Protein AF-A0A7Z9Z837-F1 (afdb_monomer_lite)

Secondary structure (DSSP, 8-state):
--TTHHHHHHHHHHHHHHHHHHHHHHT--SS--HHHHHHHHHHHHHHHHHHHHHHHHHHHS---HHHHHHHHHHHHHHHHHHHHHHHHHHHH-HHHHHHHHHHHHHHHHHHHHHHHHHHHHHHSTT----HHHHHHHHHHHHHHHHHHHHHHHHHHHHH-

Sequence (160 aa):
MHPSLPIQLILAKFEEDLLSFRNVVFNLPPNLSGEILYNFLDRSVFLLHRCGELLRLVTTEDKPKELNGEIVSAVFEALFTVKTFYDKVEKQTPLFLDQITLFFEPLKDKLDQLVGTFHSALYLEENKIDFEEMAYIIEGLSQTVEILIEGIKKIEDKIL

Radius of gyration: 16.67 Å; chains: 1; bounding box: 46×26×53 Å

pLDDT: mean 83.01, std 10.37, range [44.09, 95.06]

Foldseek 3Di:
DPQCPVVVVLLVVLVVLLVVLLVCLVVPDLADDPVNVLVNLLSLLVNLLSLLVLLVCLVPPDDDPVSVLSSLVSSLSSLVSSLSSLVSCCVRPVVVCVVVVVLSVVLNVLSVVLNVLSVCVNPPVDDPDPSNVSSVSSNVSSVSSVVSSVVVVVVVVVVD

Structure (mmCIF, N/CA/C/O backbone):
data_AF-A0A7Z9Z837-F1
#
_entry.id   AF-A0A7Z9Z837-F1
#
loop_
_atom_site.group_PDB
_atom_site.id
_atom_site.type_symbol
_atom_site.label_atom_id
_atom_site.label_alt_id
_atom_site.label_comp_id
_atom_site.label_asym_id
_atom_site.label_entity_id
_atom_site.label_seq_id
_atom_site.pdbx_PDB_ins_code
_atom_site.Cartn_x
_atom_site.Cartn_y
_atom_site.Cartn_z
_atom_site.occupancy
_atom_site.B_iso_or_equiv
_atom_site.auth_seq_id
_atom_site.auth_comp_id
_atom_site.auth_asym_id
_atom_site.auth_atom_id
_atom_site.pdbx_PDB_model_num
ATOM 1 N N . MET A 1 1 ? -0.115 -0.790 -32.871 1.00 52.56 1 MET A N 1
ATOM 2 C CA . MET A 1 1 ? -0.308 -0.254 -31.505 1.00 52.56 1 MET A CA 1
ATOM 3 C C . MET A 1 1 ? 1.057 -0.165 -30.851 1.00 52.56 1 MET A C 1
ATOM 5 O O . MET A 1 1 ? 1.852 -1.067 -31.077 1.00 52.56 1 MET A O 1
ATOM 9 N N . HIS A 1 2 ? 1.360 0.921 -30.134 1.00 57.09 2 HIS A N 1
ATOM 10 C CA . HIS A 1 2 ? 2.625 1.036 -29.403 1.00 57.09 2 HIS A CA 1
ATOM 11 C C . HIS A 1 2 ? 2.618 -0.001 -28.263 1.00 57.09 2 HIS A C 1
ATOM 13 O O . HIS A 1 2 ? 1.637 -0.021 -27.517 1.00 57.09 2 HIS A O 1
ATOM 19 N N . PRO A 1 3 ? 3.635 -0.872 -28.132 1.00 62.16 3 PRO A N 1
ATOM 20 C CA . PRO A 1 3 ? 3.611 -1.985 -27.176 1.00 62.16 3 PRO A CA 1
ATOM 21 C C . PRO A 1 3 ? 3.464 -1.534 -25.712 1.00 62.16 3 PRO A C 1
ATOM 23 O O . PRO A 1 3 ? 2.907 -2.267 -24.908 1.00 62.16 3 PRO A O 1
ATOM 26 N N . SER A 1 4 ? 3.848 -0.296 -25.380 1.00 78.69 4 SER A N 1
ATOM 27 C CA . SER A 1 4 ? 3.706 0.268 -24.027 1.00 78.69 4 SER A CA 1
ATOM 28 C C . SER A 1 4 ? 2.344 0.902 -23.707 1.00 78.69 4 SER A C 1
ATOM 30 O O . SER A 1 4 ? 2.110 1.255 -22.552 1.00 78.69 4 SER A O 1
ATOM 32 N N . LEU A 1 5 ? 1.444 1.073 -24.686 1.00 81.94 5 LEU A N 1
ATOM 33 C CA . LEU A 1 5 ? 0.156 1.754 -24.474 1.00 81.94 5 LEU A CA 1
ATOM 34 C C . LEU A 1 5 ? -0.709 1.094 -23.376 1.00 81.94 5 LEU A C 1
ATOM 36 O O . LEU A 1 5 ? -1.275 1.827 -22.567 1.00 81.94 5 LEU A O 1
ATOM 40 N N . PRO A 1 6 ? -0.806 -0.248 -23.278 1.00 87.38 6 PRO A N 1
ATOM 41 C CA . PRO A 1 6 ? -1.551 -0.886 -22.192 1.00 87.38 6 PRO A CA 1
ATOM 42 C C . PRO A 1 6 ? -0.985 -0.556 -20.804 1.00 87.38 6 PRO A C 1
ATOM 44 O O . PRO A 1 6 ? -1.747 -0.254 -19.892 1.00 87.38 6 PRO A O 1
ATOM 47 N N . ILE A 1 7 ? 0.344 -0.545 -20.659 1.00 87.00 7 ILE A N 1
ATOM 48 C CA . ILE A 1 7 ? 1.024 -0.259 -19.387 1.00 87.00 7 ILE A CA 1
ATOM 49 C C . ILE A 1 7 ? 0.793 1.198 -18.974 1.00 87.00 7 ILE A C 1
ATOM 51 O O . ILE A 1 7 ? 0.495 1.468 -17.816 1.00 87.00 7 ILE A O 1
ATOM 55 N N . GLN A 1 8 ? 0.845 2.129 -19.929 1.00 88.19 8 GLN A N 1
ATOM 56 C CA . GLN A 1 8 ? 0.553 3.544 -19.679 1.00 88.19 8 GLN A CA 1
ATOM 57 C C . GLN A 1 8 ? -0.890 3.774 -19.218 1.00 88.19 8 GLN A C 1
ATOM 59 O O . GLN A 1 8 ? -1.126 4.597 -18.341 1.00 88.19 8 GLN A O 1
ATOM 64 N N . LEU A 1 9 ? -1.861 3.040 -19.772 1.00 90.25 9 LEU A N 1
ATOM 65 C CA . LEU A 1 9 ? -3.258 3.133 -19.335 1.00 90.25 9 LEU A CA 1
ATOM 66 C C . LEU A 1 9 ? -3.458 2.578 -17.919 1.00 90.25 9 LEU A C 1
ATOM 68 O O . LEU A 1 9 ? -4.203 3.168 -17.138 1.00 90.25 9 LEU A O 1
ATOM 72 N N . ILE A 1 10 ? -2.785 1.472 -17.582 1.00 90.81 10 ILE A N 1
ATOM 73 C CA . ILE A 1 10 ? -2.798 0.908 -16.224 1.00 90.81 10 ILE A CA 1
ATOM 74 C C . ILE A 1 10 ? -2.194 1.910 -15.236 1.00 90.81 10 ILE A C 1
ATOM 76 O O . ILE A 1 10 ? -2.808 2.195 -14.209 1.00 90.81 10 ILE A O 1
ATOM 80 N N . LEU A 1 11 ? -1.034 2.483 -15.569 1.00 92.56 11 LEU A N 1
ATOM 81 C CA . LEU A 1 11 ? -0.362 3.476 -14.737 1.00 92.56 11 LEU A CA 1
ATOM 82 C C . LEU A 1 11 ? -1.229 4.725 -14.534 1.00 92.56 11 LEU A C 1
ATOM 84 O O . LEU A 1 11 ? -1.461 5.117 -13.396 1.00 92.56 11 LEU A O 1
ATOM 88 N N . ALA A 1 12 ? -1.792 5.292 -15.603 1.00 92.88 12 ALA A N 1
ATOM 89 C CA . ALA A 1 12 ? -2.659 6.466 -15.507 1.00 92.88 12 ALA A CA 1
ATOM 90 C C . ALA A 1 12 ? -3.892 6.207 -14.625 1.00 92.88 12 ALA A C 1
ATOM 92 O O . ALA A 1 12 ? -4.300 7.070 -13.845 1.00 92.88 12 ALA A O 1
ATOM 93 N N . LYS A 1 13 ? -4.482 5.005 -14.715 1.00 93.88 13 LYS A N 1
ATOM 94 C CA . LYS A 1 13 ? -5.615 4.638 -13.861 1.00 93.88 13 LYS A CA 1
ATOM 95 C C . LYS A 1 13 ? -5.205 4.520 -12.393 1.00 93.88 13 LYS A C 1
ATOM 97 O O . LYS A 1 13 ? -5.922 4.991 -11.513 1.00 93.88 13 LYS A O 1
ATOM 102 N N . PHE A 1 14 ? -4.045 3.926 -12.137 1.00 95.06 14 PHE A N 1
ATOM 103 C CA . PHE A 1 14 ? -3.483 3.832 -10.797 1.00 95.06 14 PHE A CA 1
ATOM 104 C C . PHE A 1 14 ? -3.185 5.212 -10.194 1.00 95.06 14 PHE A C 1
ATOM 106 O O . PHE A 1 14 ? -3.531 5.458 -9.041 1.00 95.06 14 PHE A O 1
ATOM 113 N N . GLU A 1 15 ? -2.606 6.131 -10.965 1.00 94.00 15 GLU A N 1
ATOM 114 C CA . GLU A 1 15 ? -2.320 7.500 -10.519 1.00 94.00 15 GLU A CA 1
ATOM 115 C C . GLU A 1 15 ? -3.597 8.279 -10.169 1.00 94.00 15 GLU A C 1
ATOM 117 O O . GLU A 1 15 ? -3.616 9.030 -9.191 1.00 94.00 15 GLU A O 1
ATOM 122 N N . GLU A 1 16 ? -4.688 8.075 -10.914 1.00 94.38 16 GLU A N 1
ATOM 123 C CA . GLU A 1 16 ? -6.004 8.639 -10.589 1.00 94.38 16 GLU A CA 1
ATOM 124 C C . GLU A 1 16 ? -6.516 8.127 -9.230 1.00 94.38 16 GLU A C 1
ATOM 126 O O . GLU A 1 16 ? -6.941 8.913 -8.371 1.00 94.38 16 GLU A O 1
ATOM 131 N N . ASP A 1 17 ? -6.444 6.813 -9.013 1.00 92.25 17 ASP A N 1
ATOM 132 C CA . ASP A 1 17 ? -6.894 6.173 -7.776 1.00 92.25 17 ASP A CA 1
ATOM 133 C C . ASP A 1 17 ? -6.021 6.603 -6.579 1.00 92.25 17 ASP A C 1
ATOM 135 O O . ASP A 1 17 ? -6.545 6.908 -5.496 1.00 92.25 17 ASP A O 1
ATOM 139 N N . LEU A 1 18 ? -4.705 6.716 -6.790 1.00 93.69 18 LEU A N 1
ATOM 140 C CA . LEU A 1 18 ? -3.739 7.248 -5.830 1.00 93.69 18 LEU A CA 1
ATOM 141 C C . LEU A 1 18 ? -4.053 8.701 -5.474 1.00 93.69 18 LEU A C 1
ATOM 143 O O . LEU A 1 18 ? -4.139 9.035 -4.291 1.00 93.69 18 LEU A O 1
ATOM 147 N N . LEU A 1 19 ? -4.267 9.569 -6.464 1.00 93.19 19 LEU A N 1
ATOM 148 C CA . LEU A 1 19 ? -4.599 10.975 -6.239 1.00 93.19 19 LEU A CA 1
ATOM 149 C C . LEU A 1 19 ? -5.885 11.110 -5.417 1.00 93.19 19 LEU A C 1
ATOM 151 O O . LEU A 1 19 ? -5.937 11.890 -4.459 1.00 93.19 19 LEU A O 1
ATOM 155 N N . SER A 1 20 ? -6.904 10.319 -5.755 1.00 92.06 20 SER A N 1
ATOM 156 C CA . SER A 1 20 ? -8.160 10.249 -5.010 1.00 92.06 20 SER A CA 1
ATOM 157 C C . SER A 1 20 ? -7.937 9.831 -3.556 1.00 92.06 20 SER A C 1
ATOM 159 O O . SER A 1 20 ? -8.490 10.449 -2.645 1.00 92.06 20 SER A O 1
ATOM 161 N N . PHE A 1 21 ? -7.121 8.806 -3.301 1.00 92.12 21 PHE A N 1
ATOM 162 C CA . PHE A 1 21 ? -6.839 8.352 -1.937 1.00 92.12 21 PHE A CA 1
ATOM 163 C C . PHE A 1 21 ? -6.036 9.386 -1.154 1.00 92.12 21 PHE A C 1
ATOM 165 O O . PHE A 1 21 ? -6.425 9.766 -0.050 1.00 92.12 21 PHE A O 1
ATOM 172 N N . ARG A 1 22 ? -4.976 9.918 -1.763 1.00 91.69 22 ARG A N 1
ATOM 173 C CA . ARG A 1 22 ? -4.097 10.937 -1.192 1.00 91.69 22 ARG A CA 1
ATOM 174 C C . ARG A 1 22 ? -4.873 12.169 -0.736 1.00 91.69 22 ARG A C 1
ATOM 176 O O . ARG A 1 22 ? -4.687 12.622 0.392 1.00 91.69 22 ARG A O 1
ATOM 183 N N . ASN A 1 23 ? -5.786 12.673 -1.565 1.00 89.12 23 ASN A N 1
ATOM 184 C CA . ASN A 1 23 ? -6.638 13.811 -1.214 1.00 89.12 23 ASN A CA 1
ATOM 185 C C . ASN A 1 23 ? -7.462 13.554 0.050 1.00 89.12 23 ASN A C 1
ATOM 187 O O . ASN A 1 23 ? -7.628 14.456 0.872 1.00 89.12 23 ASN A O 1
ATOM 191 N N . VAL A 1 24 ? -7.956 12.331 0.229 1.00 85.75 24 VAL A N 1
ATOM 192 C CA . VAL A 1 24 ? -8.720 11.988 1.426 1.00 85.75 24 VAL A CA 1
ATOM 193 C C . VAL A 1 24 ? -7.804 11.793 2.629 1.00 85.75 24 VAL A C 1
ATOM 195 O O . VAL A 1 24 ? -8.090 12.346 3.685 1.00 85.75 24 VAL A O 1
ATOM 198 N N . VAL A 1 25 ? -6.663 11.117 2.465 1.00 87.19 25 VAL A N 1
ATOM 199 C CA . VAL A 1 25 ? -5.667 10.941 3.533 1.00 87.19 25 VAL A CA 1
ATOM 200 C C . VAL A 1 25 ? -5.192 12.289 4.074 1.00 87.19 25 VAL A C 1
ATOM 202 O O . VAL A 1 25 ? -5.077 12.471 5.287 1.00 87.19 25 VAL A O 1
ATOM 205 N N . PHE A 1 26 ? -4.951 13.281 3.216 1.00 83.19 26 PHE A N 1
ATOM 206 C CA . PHE A 1 26 ? -4.562 14.618 3.671 1.00 83.19 26 PHE A CA 1
ATOM 207 C C . PHE A 1 26 ? -5.654 15.318 4.483 1.00 83.19 26 PHE A C 1
ATOM 209 O O . PHE A 1 26 ? -5.319 15.977 5.467 1.00 83.19 26 PHE A O 1
ATOM 216 N N . ASN A 1 27 ? -6.922 15.086 4.148 1.00 83.19 27 ASN A N 1
ATOM 217 C CA . ASN A 1 27 ? -8.089 15.710 4.772 1.00 83.19 27 ASN A CA 1
ATOM 218 C C . ASN A 1 27 ? -8.832 14.786 5.758 1.00 83.19 27 ASN A C 1
ATOM 220 O O . ASN A 1 27 ? -10.017 14.999 6.017 1.00 83.19 27 ASN A O 1
ATOM 224 N N . LEU A 1 28 ? -8.162 13.758 6.296 1.00 81.94 28 LEU A N 1
ATOM 225 C CA . LEU A 1 28 ? -8.763 12.835 7.262 1.00 81.94 28 LEU A CA 1
ATOM 226 C C . LEU A 1 28 ? -9.336 13.601 8.468 1.00 81.94 28 LEU A C 1
ATOM 228 O O . LEU A 1 28 ? -8.623 14.428 9.052 1.00 81.94 28 LEU A O 1
ATOM 232 N N . PRO A 1 29 ? -10.596 13.332 8.858 1.00 77.94 29 PRO A N 1
ATOM 233 C CA . PRO A 1 29 ? -11.188 13.943 10.038 1.00 77.94 29 PRO A CA 1
ATOM 234 C C . PRO A 1 29 ? -10.406 13.547 11.301 1.00 77.94 29 PRO A C 1
ATOM 236 O O . PRO A 1 29 ? -9.827 12.465 11.349 1.00 77.94 29 PRO A O 1
ATOM 239 N N . PRO A 1 30 ? -10.399 14.394 12.347 1.00 73.50 30 PRO A N 1
ATOM 240 C CA . PRO A 1 30 ? -9.621 14.150 13.563 1.00 73.50 30 PRO A CA 1
ATOM 241 C C . PRO A 1 30 ? -10.094 12.928 14.361 1.00 73.50 30 PRO A C 1
ATOM 243 O O . PRO A 1 30 ? -9.301 12.365 15.105 1.00 73.50 30 PRO A O 1
ATOM 246 N N . ASN A 1 31 ? -11.355 12.519 14.184 1.00 72.00 31 ASN A N 1
ATOM 247 C CA . ASN A 1 31 ? -11.916 11.294 14.741 1.00 72.00 31 ASN A CA 1
ATOM 248 C C . ASN A 1 31 ? -12.405 10.417 13.588 1.00 72.00 31 ASN A C 1
ATOM 250 O O . ASN A 1 31 ? -13.263 10.842 12.809 1.00 72.00 31 ASN A O 1
ATOM 254 N N . LEU A 1 32 ? -11.888 9.195 13.505 1.00 71.44 32 LEU A N 1
ATOM 255 C CA . LEU A 1 32 ? -12.342 8.189 12.551 1.00 71.44 32 LEU A CA 1
ATOM 256 C C . LEU A 1 32 ? -13.298 7.234 13.264 1.00 71.44 32 LEU A C 1
ATOM 258 O O . LEU A 1 32 ? -12.947 6.641 14.281 1.00 71.44 32 LEU A O 1
ATOM 262 N N . SER A 1 33 ? -14.522 7.113 12.750 1.00 71.94 33 SER A N 1
ATOM 263 C CA . SER A 1 33 ? -15.431 6.036 13.143 1.00 71.94 33 SER A CA 1
ATOM 264 C C . SER A 1 33 ? -15.016 4.722 12.472 1.00 71.94 33 SER A C 1
ATOM 266 O O . SER A 1 33 ? -14.320 4.746 11.454 1.00 71.94 33 SER A O 1
ATOM 268 N N . GLY A 1 34 ? -15.473 3.584 13.011 1.00 72.31 34 GLY A N 1
ATOM 269 C CA . GLY A 1 34 ? -15.129 2.247 12.504 1.00 72.31 34 GLY A CA 1
ATOM 270 C C . GLY A 1 34 ? -15.370 2.090 10.999 1.00 72.31 34 GLY A C 1
ATOM 271 O O . GLY A 1 34 ? -14.434 1.827 10.257 1.00 72.31 34 GLY A O 1
ATOM 272 N N . GLU A 1 35 ? -16.584 2.365 10.511 1.00 75.31 35 GLU A N 1
ATOM 273 C CA . GLU A 1 35 ? -16.932 2.225 9.083 1.00 75.31 35 GLU A CA 1
ATOM 274 C C . GLU A 1 35 ? -16.030 3.052 8.150 1.00 75.31 35 GLU A C 1
ATOM 276 O O . GLU A 1 35 ? -15.569 2.570 7.113 1.00 75.31 35 GLU A O 1
ATOM 281 N N . ILE A 1 36 ? -15.731 4.293 8.537 1.00 77.94 36 ILE A N 1
ATOM 282 C CA . ILE A 1 36 ? -14.859 5.181 7.765 1.00 77.94 36 ILE A CA 1
ATOM 283 C C . ILE A 1 36 ? -13.428 4.629 7.751 1.00 77.94 36 ILE A C 1
ATOM 285 O O . ILE A 1 36 ? -12.783 4.614 6.702 1.00 77.94 36 ILE A O 1
ATOM 289 N N . LEU A 1 37 ? -12.943 4.139 8.893 1.00 80.25 37 LEU A N 1
ATOM 290 C CA . LEU A 1 37 ? -11.625 3.529 9.011 1.00 80.25 37 LEU A CA 1
ATOM 291 C C . LEU A 1 37 ? -11.507 2.253 8.163 1.00 80.25 37 LEU A C 1
ATOM 293 O O . LEU A 1 37 ? -10.527 2.119 7.430 1.00 80.25 37 LEU A O 1
ATOM 297 N N . TYR A 1 38 ? -12.509 1.368 8.181 1.00 80.75 38 TYR A N 1
ATOM 298 C CA . TYR A 1 38 ? -12.519 0.158 7.349 1.00 80.75 38 TYR A CA 1
ATOM 299 C C . TYR A 1 38 ? -12.467 0.482 5.866 1.00 80.75 38 TYR A C 1
ATOM 301 O O . TYR A 1 38 ? -11.675 -0.118 5.148 1.00 80.75 38 TYR A O 1
ATOM 309 N N . ASN A 1 39 ? -13.250 1.463 5.416 1.00 83.69 39 ASN A N 1
ATOM 310 C CA . ASN A 1 39 ? -13.231 1.882 4.018 1.00 83.69 39 ASN A CA 1
ATOM 311 C C . ASN A 1 39 ? -11.844 2.390 3.594 1.00 83.69 39 ASN A C 1
ATOM 313 O O . ASN A 1 39 ? -11.423 2.167 2.461 1.00 83.69 39 ASN A O 1
ATOM 317 N N . PHE A 1 40 ? -11.100 3.056 4.481 1.00 85.88 40 PHE A N 1
ATOM 318 C CA . PHE A 1 40 ? -9.743 3.503 4.157 1.00 85.88 40 PHE A CA 1
ATOM 319 C C . PHE A 1 40 ? -8.693 2.400 4.246 1.00 85.88 40 PHE A C 1
ATOM 321 O O . PHE A 1 40 ? -7.773 2.388 3.427 1.00 85.88 40 PHE A O 1
ATOM 328 N N . LEU A 1 41 ? -8.840 1.460 5.179 1.00 87.31 41 LEU A N 1
ATOM 329 C CA . LEU A 1 41 ? -8.006 0.260 5.219 1.00 87.31 41 LEU A CA 1
ATOM 330 C C . LEU A 1 41 ? -8.200 -0.569 3.941 1.00 87.31 41 LEU A C 1
ATOM 332 O O . LEU A 1 41 ? -7.214 -0.930 3.306 1.00 87.31 41 LEU A O 1
ATOM 336 N N . ASP A 1 42 ? -9.438 -0.760 3.490 1.00 88.44 42 ASP A N 1
ATOM 337 C CA . ASP A 1 42 ? -9.768 -1.468 2.246 1.00 88.44 42 ASP A CA 1
ATOM 338 C C . ASP A 1 42 ? -9.175 -0.772 1.007 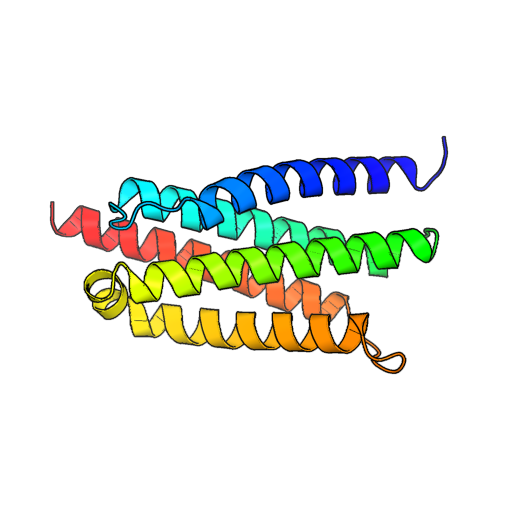1.00 88.44 42 ASP A C 1
ATOM 340 O O . ASP A 1 42 ? -8.535 -1.388 0.154 1.00 88.44 42 ASP A O 1
ATOM 344 N N . ARG A 1 43 ? -9.246 0.564 0.949 1.00 90.19 43 ARG A N 1
ATOM 345 C CA . ARG A 1 43 ? -8.560 1.331 -0.106 1.00 90.19 43 ARG A CA 1
ATOM 346 C C . ARG A 1 43 ? -7.038 1.189 -0.052 1.00 90.19 43 ARG A C 1
ATOM 348 O O . ARG A 1 43 ? -6.399 1.189 -1.104 1.00 90.19 43 ARG A O 1
ATOM 355 N N . SER A 1 44 ? -6.452 1.069 1.141 1.00 91.00 44 SER A N 1
ATOM 356 C CA . SER A 1 44 ? -5.014 0.825 1.283 1.00 91.00 44 SER A CA 1
ATOM 357 C C . SER A 1 44 ? -4.616 -0.566 0.782 1.00 91.00 44 SER A C 1
ATOM 359 O O . SER A 1 44 ? -3.621 -0.674 0.070 1.00 91.00 44 SER A O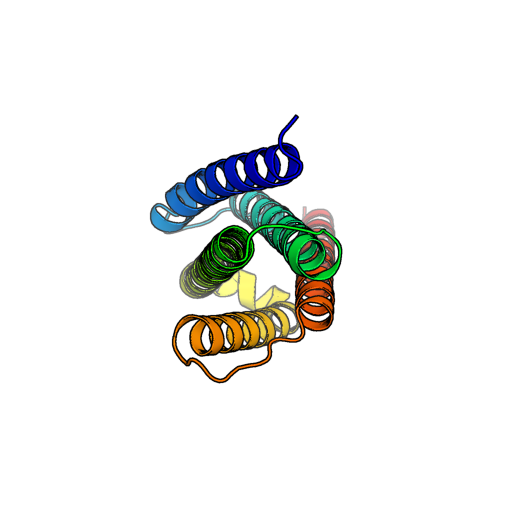 1
ATOM 361 N N . VAL A 1 45 ? -5.433 -1.595 1.043 1.00 91.38 45 VAL A N 1
ATOM 362 C CA . VAL A 1 45 ? -5.265 -2.951 0.487 1.00 91.38 45 VAL A CA 1
ATOM 363 C C . VAL A 1 45 ? -5.216 -2.895 -1.032 1.00 91.38 45 VAL A C 1
ATOM 365 O O . VAL A 1 45 ? -4.265 -3.405 -1.628 1.00 91.38 45 VAL A O 1
ATOM 368 N N . PHE A 1 46 ? -6.205 -2.239 -1.647 1.00 91.31 46 PHE A N 1
ATOM 369 C CA . PHE A 1 46 ? -6.292 -2.111 -3.100 1.00 91.31 46 PHE A CA 1
ATOM 370 C C . PHE A 1 46 ? -5.044 -1.443 -3.687 1.00 91.31 46 PHE A C 1
ATOM 372 O O . PHE A 1 46 ? -4.469 -1.947 -4.651 1.00 91.31 46 PHE A O 1
ATOM 379 N N . LEU A 1 47 ? -4.589 -0.333 -3.097 1.00 93.38 47 LEU A N 1
ATOM 380 C CA . LEU A 1 47 ? -3.391 0.367 -3.568 1.00 93.38 47 LEU A CA 1
ATOM 381 C C . LEU A 1 47 ? -2.126 -0.479 -3.426 1.00 93.38 47 LEU A C 1
ATOM 383 O O . LEU A 1 47 ? -1.322 -0.509 -4.356 1.00 93.38 47 LEU A O 1
ATOM 387 N N . LEU A 1 48 ? -1.958 -1.181 -2.302 1.00 94.06 48 LEU A N 1
ATOM 388 C CA . LEU A 1 48 ? -0.837 -2.100 -2.101 1.00 94.06 48 LEU A CA 1
ATOM 389 C C . LEU A 1 48 ? -0.867 -3.225 -3.140 1.00 94.06 48 LEU A C 1
ATOM 391 O O . LEU A 1 48 ? 0.144 -3.488 -3.784 1.00 94.06 48 LEU A O 1
ATOM 395 N N . HIS A 1 49 ? -2.030 -3.825 -3.387 1.00 93.25 49 HIS A N 1
ATOM 396 C CA . HIS A 1 49 ? -2.170 -4.865 -4.402 1.00 93.25 49 HIS A CA 1
ATOM 397 C C . HIS A 1 49 ? -1.750 -4.366 -5.794 1.00 93.25 49 HIS A C 1
ATOM 399 O O . HIS A 1 49 ? -0.917 -4.986 -6.457 1.00 93.25 49 HIS A O 1
ATOM 405 N N . ARG A 1 50 ? -2.234 -3.183 -6.202 1.00 93.19 50 ARG A N 1
ATOM 406 C CA . ARG A 1 50 ? -1.842 -2.556 -7.476 1.00 93.19 50 ARG A CA 1
ATOM 407 C C . ARG A 1 50 ? -0.354 -2.223 -7.550 1.00 93.19 50 ARG A C 1
ATOM 409 O O . ARG A 1 50 ? 0.231 -2.332 -8.623 1.00 93.19 50 ARG A O 1
ATOM 416 N N . CYS A 1 51 ? 0.277 -1.860 -6.434 1.00 94.56 51 CYS A N 1
ATOM 417 C CA . CYS A 1 51 ? 1.724 -1.658 -6.396 1.00 94.56 51 CYS A CA 1
ATOM 418 C C . CYS A 1 51 ? 2.482 -2.949 -6.736 1.00 94.56 51 CYS A C 1
ATOM 420 O O . CYS A 1 51 ? 3.415 -2.906 -7.535 1.00 94.56 51 CYS A O 1
ATOM 422 N N . GLY A 1 52 ? 2.065 -4.091 -6.181 1.00 92.38 52 GLY A N 1
ATOM 423 C CA . GLY A 1 52 ? 2.654 -5.395 -6.500 1.00 92.38 52 GLY A CA 1
ATOM 424 C C . GLY A 1 52 ? 2.547 -5.732 -7.989 1.00 92.38 52 GLY A C 1
ATOM 425 O O . GLY A 1 52 ? 3.551 -6.056 -8.627 1.00 92.38 52 GLY A O 1
ATOM 426 N N . GLU A 1 53 ? 1.358 -5.567 -8.574 1.00 92.19 53 GLU A N 1
ATOM 427 C CA . GLU A 1 53 ? 1.140 -5.779 -10.012 1.00 92.19 53 GLU A CA 1
ATOM 428 C C . GLU A 1 53 ? 2.027 -4.873 -10.877 1.00 92.19 53 GLU A C 1
ATOM 430 O O . GLU A 1 53 ? 2.676 -5.346 -11.811 1.00 92.19 53 GLU A O 1
ATOM 435 N N . LEU A 1 54 ? 2.092 -3.579 -10.554 1.00 92.50 54 LEU A N 1
ATOM 436 C CA . LEU A 1 54 ? 2.899 -2.608 -11.290 1.00 92.50 54 LEU A CA 1
ATOM 437 C C . LEU A 1 54 ? 4.394 -2.941 -11.237 1.00 92.50 54 LEU A C 1
ATOM 439 O O . LEU A 1 54 ? 5.072 -2.875 -12.263 1.00 92.50 54 LEU A O 1
ATOM 443 N N . LEU A 1 55 ? 4.914 -3.348 -10.078 1.00 91.50 55 LEU A N 1
ATOM 444 C CA . LEU A 1 55 ? 6.312 -3.766 -9.956 1.00 91.50 55 LEU A CA 1
ATOM 445 C C . LEU A 1 55 ? 6.622 -5.013 -10.784 1.00 91.50 55 LEU A C 1
ATOM 447 O O . LEU A 1 55 ? 7.678 -5.068 -11.413 1.00 91.50 55 LEU A O 1
ATOM 451 N N . ARG A 1 56 ? 5.698 -5.975 -10.872 1.00 90.50 56 ARG A N 1
ATOM 452 C CA . ARG A 1 56 ? 5.869 -7.124 -11.774 1.00 90.50 56 ARG A CA 1
ATOM 453 C C . ARG A 1 56 ? 5.872 -6.729 -13.235 1.00 90.50 56 ARG A C 1
ATOM 455 O O . ARG A 1 56 ? 6.585 -7.344 -14.025 1.00 90.50 56 ARG A O 1
ATOM 462 N N . LEU A 1 57 ? 5.127 -5.691 -13.623 1.00 88.56 57 LEU A N 1
ATOM 463 C CA . LEU A 1 57 ? 5.237 -5.185 -14.989 1.00 88.56 57 LEU A CA 1
ATOM 464 C C . LEU A 1 57 ? 6.679 -4.777 -15.264 1.00 88.56 57 LEU A C 1
ATOM 466 O O . LEU A 1 57 ? 7.180 -5.133 -16.324 1.00 88.56 57 LEU A O 1
ATOM 470 N N . VAL A 1 58 ? 7.378 -4.126 -14.319 1.00 85.44 58 VAL A N 1
ATOM 471 C CA . VAL A 1 58 ? 8.800 -3.740 -14.453 1.00 85.44 58 VAL A CA 1
ATOM 472 C C . VAL A 1 58 ? 9.691 -4.928 -14.829 1.00 85.44 58 VAL A C 1
ATOM 474 O O . VAL A 1 58 ? 10.538 -4.761 -15.706 1.00 85.44 58 VAL A O 1
ATOM 477 N N . THR A 1 59 ? 9.470 -6.113 -14.252 1.00 80.94 59 THR A N 1
ATOM 478 C CA . THR A 1 59 ? 10.300 -7.314 -14.471 1.00 80.94 59 THR A CA 1
ATOM 479 C C . THR A 1 59 ? 9.898 -8.153 -15.685 1.00 80.94 59 THR A C 1
ATOM 481 O O . THR A 1 59 ? 10.755 -8.819 -16.265 1.00 80.94 59 THR A O 1
ATOM 484 N N . THR A 1 60 ? 8.622 -8.136 -16.079 1.00 80.50 60 THR A N 1
ATOM 485 C CA . THR A 1 60 ? 8.058 -9.108 -17.037 1.00 80.50 60 THR A CA 1
ATOM 486 C C . THR A 1 60 ? 7.843 -8.574 -18.453 1.00 80.50 60 THR A C 1
ATOM 488 O O . THR A 1 60 ? 7.879 -9.354 -19.402 1.00 80.50 60 THR A O 1
ATOM 491 N N . GLU A 1 61 ? 7.655 -7.263 -18.616 1.00 78.06 61 GLU A N 1
ATOM 492 C CA . GLU A 1 61 ? 7.282 -6.657 -19.902 1.00 78.06 61 GLU A CA 1
ATOM 493 C C . GLU A 1 61 ? 8.430 -5.856 -20.536 1.00 78.06 61 GLU A C 1
ATOM 495 O O . GLU A 1 61 ? 9.089 -5.060 -19.859 1.00 78.06 61 GLU A O 1
ATOM 500 N N . ASP A 1 62 ? 8.620 -5.986 -21.851 1.00 77.62 62 ASP A N 1
ATOM 501 C CA . ASP A 1 62 ? 9.568 -5.151 -22.601 1.00 77.62 62 ASP A CA 1
ATOM 502 C C . ASP A 1 62 ? 9.001 -3.733 -22.788 1.00 77.62 62 ASP A C 1
ATOM 504 O O . ASP A 1 62 ? 7.930 -3.541 -23.374 1.00 77.62 62 ASP A O 1
ATOM 508 N N . LYS A 1 63 ? 9.690 -2.723 -22.243 1.00 81.25 63 LYS A N 1
ATOM 509 C CA . LYS A 1 63 ? 9.220 -1.330 -22.232 1.00 81.25 63 LYS A CA 1
ATOM 510 C C . LYS A 1 63 ? 10.360 -0.310 -22.120 1.00 81.25 63 LYS A C 1
ATOM 512 O O . LYS A 1 63 ? 11.462 -0.664 -21.694 1.00 81.25 63 LYS A O 1
ATOM 517 N N . PRO A 1 64 ? 10.107 0.969 -22.467 1.00 82.81 64 PRO A N 1
ATOM 518 C CA . PRO A 1 64 ? 11.088 2.039 -22.300 1.00 82.81 64 PRO A CA 1
ATOM 519 C C . PRO A 1 64 ? 11.535 2.188 -20.841 1.00 82.81 64 PRO A C 1
ATOM 521 O O . PRO A 1 64 ? 10.733 2.029 -19.919 1.00 82.81 64 PRO A O 1
ATOM 524 N N . LYS A 1 65 ? 12.809 2.532 -20.622 1.00 80.31 65 LYS A N 1
ATOM 525 C CA . LYS A 1 65 ? 13.370 2.706 -19.270 1.00 80.31 65 LYS A CA 1
ATOM 526 C C . LYS A 1 65 ? 12.690 3.835 -18.501 1.00 80.31 65 LYS A C 1
ATOM 528 O O . LYS A 1 65 ? 12.565 3.744 -17.285 1.00 80.31 65 LYS A O 1
ATOM 533 N N . GLU A 1 66 ? 12.241 4.868 -19.203 1.00 84.38 66 GLU A N 1
ATOM 534 C CA . GLU A 1 66 ? 11.503 5.996 -18.639 1.00 84.38 66 GLU A CA 1
ATOM 535 C C . GLU A 1 66 ? 10.230 5.508 -17.936 1.00 84.38 66 GLU A C 1
ATOM 537 O O . GLU A 1 66 ? 9.974 5.886 -16.797 1.00 84.38 66 GLU A O 1
ATOM 542 N N . LEU A 1 67 ? 9.512 4.565 -18.557 1.00 86.19 67 LEU A N 1
ATOM 543 C CA . LEU A 1 67 ? 8.289 3.988 -17.999 1.00 86.19 67 LEU A CA 1
ATOM 544 C C . LEU A 1 67 ? 8.560 3.159 -16.734 1.00 86.19 67 LEU A C 1
ATOM 546 O O . LEU A 1 67 ? 7.723 3.118 -15.839 1.00 86.19 67 LEU A O 1
ATOM 550 N N . ASN A 1 68 ? 9.736 2.531 -16.613 1.00 86.00 68 ASN A N 1
ATOM 551 C CA . ASN A 1 68 ? 10.135 1.887 -15.356 1.00 86.00 68 ASN A CA 1
ATOM 552 C C . ASN A 1 68 ? 10.290 2.924 -14.237 1.00 86.00 68 ASN A C 1
ATOM 554 O O . ASN A 1 68 ? 9.843 2.681 -13.121 1.00 86.00 68 ASN A O 1
ATOM 558 N N . GLY A 1 69 ? 10.899 4.075 -14.537 1.00 86.62 69 GLY A N 1
ATOM 559 C CA . GLY A 1 69 ? 11.038 5.175 -13.582 1.00 86.62 69 GLY A CA 1
ATOM 560 C C . GLY A 1 69 ? 9.684 5.719 -13.125 1.00 86.62 69 GLY A C 1
ATOM 561 O O . GLY A 1 69 ? 9.468 5.886 -11.926 1.00 86.62 69 GLY A O 1
ATOM 562 N N . GLU A 1 70 ? 8.757 5.919 -14.062 1.00 90.56 70 GLU A 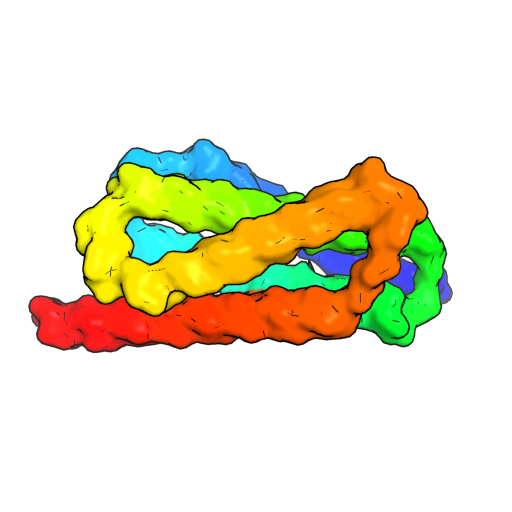N 1
ATOM 563 C CA . GLU A 1 70 ? 7.385 6.357 -13.772 1.00 90.56 70 GLU A CA 1
ATOM 564 C C . GLU A 1 70 ? 6.648 5.355 -12.867 1.00 90.56 70 GLU A C 1
ATOM 566 O O . GLU A 1 70 ? 6.098 5.744 -11.837 1.00 90.56 70 GLU A O 1
ATOM 571 N N . ILE A 1 71 ? 6.716 4.054 -13.181 1.00 91.19 71 ILE A N 1
ATOM 572 C CA . ILE A 1 71 ? 6.113 2.996 -12.355 1.00 91.19 71 ILE A CA 1
ATOM 573 C C . ILE A 1 71 ? 6.690 3.004 -10.933 1.00 91.19 71 ILE A C 1
ATOM 575 O O . ILE A 1 71 ? 5.937 2.999 -9.959 1.00 91.19 71 ILE A O 1
ATOM 579 N N . VAL A 1 72 ? 8.019 3.026 -10.794 1.00 90.12 72 VAL A N 1
ATOM 580 C CA . VAL A 1 72 ? 8.686 2.992 -9.482 1.00 90.12 72 VAL A CA 1
ATOM 581 C C . VAL A 1 72 ? 8.346 4.239 -8.658 1.00 90.12 72 VAL A C 1
ATOM 583 O O . VAL A 1 72 ? 8.099 4.125 -7.457 1.00 90.12 72 VAL A O 1
ATOM 586 N N . SER A 1 73 ? 8.270 5.411 -9.294 1.00 91.31 73 SER A N 1
ATOM 587 C CA . SER A 1 73 ? 7.839 6.656 -8.650 1.00 91.31 73 SER A CA 1
ATOM 588 C C . SER A 1 73 ? 6.396 6.568 -8.146 1.00 91.31 73 SER A C 1
ATOM 590 O O . SER A 1 73 ? 6.129 6.889 -6.988 1.00 91.31 73 SER A O 1
ATOM 592 N N . ALA A 1 74 ? 5.469 6.079 -8.971 1.00 93.50 74 ALA A N 1
ATOM 593 C CA . ALA A 1 74 ? 4.065 5.936 -8.594 1.00 93.50 74 ALA A CA 1
ATOM 594 C C . ALA A 1 74 ? 3.871 4.927 -7.445 1.00 93.50 74 ALA A C 1
ATOM 596 O O . ALA A 1 74 ? 3.125 5.194 -6.499 1.00 93.50 74 ALA A O 1
ATOM 597 N N . VAL A 1 75 ? 4.585 3.795 -7.478 1.00 94.19 75 VAL A N 1
ATOM 598 C CA . VAL A 1 75 ? 4.599 2.812 -6.381 1.00 94.19 75 VAL A CA 1
ATOM 599 C C . VAL A 1 75 ? 5.128 3.443 -5.094 1.00 94.19 75 VAL A C 1
ATOM 601 O O . VAL A 1 75 ? 4.505 3.302 -4.042 1.00 94.19 75 VAL A O 1
ATOM 604 N N . PHE A 1 76 ? 6.233 4.188 -5.162 1.00 93.31 76 PHE A N 1
ATOM 605 C CA . PHE A 1 76 ? 6.767 4.900 -4.003 1.00 93.31 76 PHE A CA 1
ATOM 606 C C . PHE A 1 76 ? 5.750 5.885 -3.410 1.00 93.31 76 PHE A C 1
ATOM 608 O O . PHE A 1 76 ? 5.512 5.861 -2.200 1.00 93.31 76 PHE A O 1
ATOM 615 N N . GLU A 1 77 ? 5.112 6.718 -4.238 1.00 94.00 77 GLU A N 1
ATOM 616 C CA . GLU A 1 77 ? 4.101 7.673 -3.772 1.00 94.00 77 GLU A CA 1
ATOM 617 C C . GLU A 1 77 ? 2.909 6.980 -3.101 1.00 94.00 77 GLU A C 1
ATOM 619 O O . GLU A 1 77 ? 2.394 7.468 -2.088 1.00 94.00 77 GLU A O 1
ATOM 624 N N . ALA A 1 78 ? 2.480 5.831 -3.624 1.00 95.00 78 ALA A N 1
ATOM 625 C CA . ALA A 1 78 ? 1.407 5.048 -3.028 1.00 95.00 78 ALA A CA 1
ATOM 626 C C . ALA A 1 78 ? 1.804 4.457 -1.675 1.00 95.00 78 ALA A C 1
ATOM 628 O O . ALA A 1 78 ? 1.077 4.659 -0.699 1.00 95.00 78 ALA A O 1
ATOM 629 N N . LEU A 1 79 ? 2.972 3.815 -1.576 1.00 94.31 79 LEU A N 1
ATOM 630 C CA . LEU A 1 79 ? 3.493 3.290 -0.308 1.00 94.31 79 LEU A CA 1
ATOM 631 C C . LEU A 1 79 ? 3.630 4.400 0.740 1.00 94.31 79 LEU A C 1
ATOM 633 O O . LEU A 1 79 ? 3.190 4.249 1.880 1.00 94.31 79 LEU A O 1
ATOM 637 N N . PHE A 1 80 ? 4.163 5.554 0.340 1.00 93.06 80 PHE A N 1
ATOM 638 C CA . PHE A 1 80 ? 4.289 6.717 1.212 1.00 93.06 80 PHE A CA 1
ATOM 639 C C . PHE A 1 80 ? 2.925 7.260 1.668 1.00 93.06 80 PHE A C 1
ATOM 641 O O . PHE A 1 80 ? 2.750 7.642 2.831 1.00 93.06 80 PHE A O 1
ATOM 648 N N . THR A 1 81 ? 1.932 7.274 0.778 1.00 93.50 81 THR A N 1
ATOM 649 C CA . THR A 1 81 ? 0.570 7.715 1.103 1.00 93.50 81 THR A CA 1
ATOM 650 C C . THR A 1 81 ? -0.110 6.751 2.077 1.00 93.50 81 THR A C 1
ATOM 652 O O . THR A 1 81 ? -0.720 7.204 3.047 1.00 93.50 81 THR A O 1
ATOM 655 N N . VAL A 1 82 ? 0.035 5.436 1.876 1.00 93.31 82 VAL A N 1
ATOM 656 C CA . VAL A 1 82 ? -0.465 4.411 2.809 1.00 93.31 82 VAL A CA 1
ATOM 657 C C . VAL A 1 82 ? 0.214 4.545 4.172 1.00 93.31 82 VAL A C 1
ATOM 659 O O . VAL A 1 82 ? -0.472 4.558 5.193 1.00 93.31 82 VAL A O 1
ATOM 662 N N . LYS A 1 83 ? 1.533 4.765 4.210 1.00 91.75 83 LYS A N 1
ATOM 663 C CA . LYS A 1 83 ? 2.260 5.008 5.464 1.00 91.75 83 LYS A CA 1
ATOM 664 C C . LYS A 1 83 ? 1.719 6.236 6.186 1.00 91.75 83 LYS A C 1
ATOM 666 O O . LYS A 1 83 ? 1.418 6.187 7.373 1.00 91.75 83 LYS A O 1
ATOM 671 N N . THR A 1 84 ? 1.539 7.334 5.456 1.00 91.12 84 THR A N 1
ATOM 672 C CA . THR A 1 84 ? 0.990 8.579 6.009 1.00 91.12 84 THR A CA 1
ATOM 673 C C . THR A 1 84 ? -0.410 8.370 6.583 1.00 91.12 84 THR A C 1
ATOM 675 O O . THR A 1 84 ? -0.748 8.950 7.615 1.00 91.12 84 THR A O 1
ATOM 678 N N . PHE A 1 85 ? -1.233 7.547 5.932 1.00 90.56 85 PHE A N 1
ATOM 679 C CA . PHE A 1 85 ? -2.534 7.158 6.461 1.00 90.56 85 PHE A CA 1
ATOM 680 C C . PHE A 1 85 ? -2.396 6.394 7.782 1.00 90.56 85 PHE A C 1
ATOM 682 O O . PHE A 1 85 ? -3.011 6.794 8.770 1.00 90.56 85 PHE A O 1
ATOM 689 N N . TYR A 1 86 ? -1.553 5.365 7.832 1.00 88.38 86 TYR A N 1
ATOM 690 C CA . TYR A 1 86 ? -1.339 4.558 9.037 1.00 88.38 86 TYR A CA 1
ATOM 691 C C . TYR A 1 86 ? -0.788 5.387 10.206 1.00 88.38 86 TYR A C 1
ATOM 693 O O . TYR A 1 86 ? -1.314 5.300 11.314 1.00 88.38 86 TYR A O 1
ATOM 701 N N . ASP A 1 87 ? 0.162 6.288 9.949 1.00 87.62 87 ASP A N 1
ATOM 702 C CA . ASP A 1 87 ? 0.684 7.231 10.949 1.00 87.62 87 ASP A CA 1
ATOM 703 C C . ASP A 1 87 ? -0.404 8.169 11.504 1.00 87.62 87 ASP A C 1
ATOM 705 O O . ASP A 1 87 ? -0.356 8.591 12.664 1.00 87.62 87 ASP A O 1
ATOM 709 N N . LYS A 1 88 ? -1.381 8.555 10.674 1.00 87.94 88 LYS A N 1
ATOM 710 C CA . LYS A 1 88 ? -2.510 9.391 11.109 1.00 87.94 88 LYS A CA 1
ATOM 711 C C . LYS A 1 88 ? -3.503 8.598 11.947 1.00 87.94 88 LYS A C 1
ATOM 713 O O . LYS A 1 88 ? -3.910 9.099 12.994 1.00 87.94 88 LYS A O 1
ATOM 718 N N . VAL A 1 89 ? -3.851 7.384 11.520 1.00 83.38 89 VAL A N 1
ATOM 719 C CA . VAL A 1 89 ? -4.714 6.468 12.283 1.00 83.38 89 VAL A CA 1
ATOM 720 C C . VAL A 1 89 ? -4.121 6.229 13.665 1.00 83.38 89 VAL A C 1
ATOM 722 O O . VAL A 1 89 ? -4.832 6.352 14.662 1.00 83.38 89 VAL A O 1
ATOM 725 N N . GLU A 1 90 ? -2.810 6.005 13.742 1.00 82.69 90 GLU A N 1
ATOM 726 C CA . GLU A 1 90 ? -2.125 5.780 15.011 1.00 82.69 90 GLU A CA 1
ATOM 727 C C . GLU A 1 90 ? -2.260 6.948 15.984 1.00 82.69 90 GLU A C 1
ATOM 729 O O . GLU A 1 90 ? -2.585 6.764 17.156 1.00 82.69 90 GLU A O 1
ATOM 734 N N . LYS A 1 91 ? -2.087 8.171 15.485 1.00 83.62 91 LYS A N 1
ATOM 735 C CA . LYS A 1 91 ? -2.194 9.383 16.306 1.00 83.62 91 LYS A CA 1
ATOM 736 C C . LYS A 1 91 ? -3.630 9.714 16.705 1.00 83.62 91 LYS A C 1
ATOM 738 O O . LYS A 1 91 ? -3.845 10.282 17.772 1.00 83.62 91 LYS A O 1
ATOM 743 N N . GLN A 1 92 ? -4.596 9.431 15.835 1.00 81.56 92 GLN A N 1
ATOM 744 C CA . GLN A 1 92 ? -5.991 9.854 15.996 1.00 81.56 92 GLN A CA 1
ATOM 745 C C . GLN A 1 92 ? -6.855 8.815 16.720 1.00 81.56 92 GLN A C 1
ATOM 747 O O . GLN A 1 92 ? -7.862 9.176 17.326 1.00 81.56 92 GLN A O 1
ATOM 752 N N . THR A 1 93 ? -6.476 7.534 16.682 1.00 75.81 93 THR A N 1
ATOM 753 C CA . THR A 1 93 ? -7.281 6.426 17.224 1.00 75.81 93 THR A CA 1
ATOM 754 C C . THR A 1 93 ? -6.475 5.468 18.120 1.00 75.81 93 THR A C 1
ATOM 756 O O . THR A 1 93 ? -6.482 4.258 17.898 1.00 75.81 93 THR A O 1
ATOM 759 N N . PRO A 1 94 ? -5.807 5.963 19.182 1.00 72.44 94 PRO A N 1
ATOM 760 C CA . PRO A 1 94 ? -4.921 5.139 20.013 1.00 72.44 94 PRO A CA 1
ATOM 761 C C . PRO A 1 94 ? -5.643 3.961 20.689 1.00 72.44 94 PRO A C 1
ATOM 763 O O . PRO A 1 94 ? -5.120 2.858 20.727 1.00 72.44 94 PRO A O 1
ATOM 766 N N . LEU A 1 95 ? -6.890 4.156 21.136 1.00 69.88 95 LEU A N 1
ATOM 767 C CA . LEU A 1 95 ? -7.682 3.096 21.778 1.00 69.88 95 LEU A CA 1
ATOM 768 C C . LEU A 1 95 ? -8.085 1.966 20.822 1.00 69.88 95 LEU A C 1
ATOM 770 O O . LEU A 1 95 ? -8.267 0.831 21.251 1.00 69.88 95 LEU A O 1
ATOM 774 N N . PHE A 1 96 ? -8.273 2.287 19.540 1.00 68.75 96 PHE A N 1
ATOM 775 C CA . PHE A 1 96 ? -8.529 1.285 18.510 1.00 68.75 96 PHE A CA 1
ATOM 776 C C . PHE A 1 96 ? -7.249 0.505 18.226 1.00 68.75 96 PHE A C 1
ATOM 778 O O . PHE A 1 96 ? -7.279 -0.722 18.176 1.00 68.75 96 PHE A O 1
ATOM 785 N N . LEU A 1 97 ? -6.121 1.214 18.119 1.00 71.06 97 LEU A N 1
ATOM 786 C CA . LEU A 1 97 ? -4.824 0.582 17.946 1.00 71.06 97 LEU A CA 1
ATOM 787 C C . LEU A 1 97 ? -4.484 -0.373 19.073 1.00 71.06 97 LEU A C 1
ATOM 789 O O . LEU A 1 97 ? -4.104 -1.486 18.755 1.00 71.06 97 LEU A O 1
ATOM 793 N N . ASP A 1 98 ? -4.699 -0.014 20.338 1.00 71.00 98 ASP A N 1
ATOM 794 C CA . ASP A 1 98 ? -4.398 -0.893 21.479 1.00 71.00 98 ASP A CA 1
ATOM 795 C C . ASP A 1 98 ? -5.032 -2.293 21.349 1.00 71.00 98 ASP A C 1
ATOM 797 O O . ASP A 1 98 ? -4.495 -3.276 21.861 1.00 71.00 98 ASP A O 1
ATOM 801 N N . GLN A 1 99 ? -6.154 -2.413 20.631 1.00 70.56 99 GLN A N 1
ATOM 802 C CA . GLN A 1 99 ? -6.831 -3.690 20.379 1.00 70.56 99 GLN A CA 1
ATOM 803 C C . GLN A 1 99 ? -6.182 -4.512 19.255 1.00 70.56 99 GLN A C 1
ATOM 805 O O . GLN A 1 99 ? -6.371 -5.727 19.191 1.00 70.56 99 GLN A O 1
ATOM 810 N N . ILE A 1 100 ? -5.420 -3.865 18.373 1.00 72.00 100 ILE A N 1
ATOM 811 C CA . ILE A 1 100 ? -4.841 -4.447 17.158 1.00 72.00 100 ILE A CA 1
ATOM 812 C C . ILE A 1 100 ? -3.324 -4.254 17.021 1.00 72.00 100 ILE A C 1
ATOM 814 O O . ILE A 1 100 ? -2.755 -4.686 16.019 1.00 72.00 100 ILE A O 1
ATOM 818 N N . THR A 1 101 ? -2.650 -3.651 18.006 1.00 73.56 101 THR A N 1
ATOM 819 C CA . THR A 1 101 ? -1.224 -3.275 17.970 1.00 73.56 101 THR A CA 1
ATOM 820 C C . THR A 1 101 ? -0.327 -4.440 17.560 1.00 73.56 101 THR A C 1
ATOM 822 O O . THR A 1 101 ? 0.551 -4.269 16.720 1.00 73.56 101 THR A O 1
ATOM 825 N N . LEU A 1 102 ? -0.614 -5.649 18.061 1.00 72.81 102 LEU A N 1
ATOM 826 C CA . LEU A 1 102 ? 0.133 -6.874 17.736 1.00 72.81 102 LEU A CA 1
ATOM 827 C C . LEU A 1 102 ? 0.142 -7.217 16.236 1.00 72.81 102 LEU A C 1
ATOM 829 O O . LEU A 1 102 ? 1.047 -7.906 15.772 1.00 72.81 102 LEU A O 1
ATOM 833 N N . PHE A 1 103 ? -0.858 -6.754 15.485 1.00 72.50 103 PHE A N 1
ATOM 834 C CA . PHE A 1 103 ? -0.951 -6.920 14.034 1.00 72.50 103 PHE A CA 1
ATOM 835 C C . PHE A 1 103 ? -0.484 -5.670 13.282 1.00 72.50 103 PHE A C 1
ATOM 837 O O . PHE A 1 103 ? 0.067 -5.779 12.189 1.00 72.50 103 PHE A O 1
ATOM 844 N N . PHE A 1 104 ? -0.698 -4.486 13.859 1.00 77.12 104 PHE A N 1
ATOM 845 C CA . PHE A 1 104 ? -0.431 -3.209 13.204 1.00 77.12 104 PHE A CA 1
ATOM 846 C C . PHE A 1 104 ? 1.049 -2.798 13.223 1.00 77.12 104 PHE A C 1
ATOM 848 O O . PHE A 1 104 ? 1.541 -2.274 12.226 1.00 77.12 104 PHE A O 1
ATOM 855 N N . GLU A 1 105 ? 1.784 -3.059 14.309 1.00 80.81 105 GLU A N 1
ATOM 856 C CA . GLU A 1 105 ? 3.215 -2.717 14.397 1.00 80.81 105 GLU A CA 1
ATOM 857 C C . GLU A 1 105 ? 4.061 -3.416 13.315 1.00 80.81 105 GLU A C 1
ATOM 859 O O . GLU A 1 105 ? 4.747 -2.714 12.569 1.00 80.81 105 GLU A O 1
ATOM 864 N N . PRO A 1 106 ? 3.968 -4.750 13.111 1.00 82.81 106 PRO A N 1
ATOM 865 C CA . PRO A 1 106 ? 4.749 -5.421 12.068 1.00 82.81 106 PRO A CA 1
ATOM 866 C C . PRO A 1 106 ? 4.423 -4.928 10.652 1.00 82.81 106 PRO A C 1
ATOM 868 O O . PRO A 1 106 ? 5.306 -4.861 9.795 1.00 82.81 106 PRO A O 1
ATOM 871 N N . LEU A 1 107 ? 3.155 -4.580 10.401 1.00 84.38 107 LEU A N 1
ATOM 872 C CA . LEU A 1 107 ? 2.702 -4.001 9.135 1.00 84.38 107 LEU A CA 1
ATOM 873 C C . LEU A 1 107 ? 3.386 -2.660 8.871 1.00 84.38 107 LEU A C 1
ATOM 875 O O . LEU A 1 107 ? 3.920 -2.435 7.782 1.00 84.38 107 LEU A O 1
ATOM 879 N N . LYS A 1 108 ? 3.378 -1.785 9.876 1.00 83.88 108 LYS A N 1
ATOM 880 C CA . LYS A 1 108 ? 3.981 -0.458 9.799 1.00 83.88 108 LYS A CA 1
ATOM 881 C C . LYS A 1 108 ? 5.494 -0.547 9.620 1.00 83.88 108 LYS A C 1
ATOM 883 O O . LYS A 1 108 ? 6.016 0.064 8.695 1.00 83.88 108 LYS A O 1
ATOM 888 N N . ASP A 1 109 ? 6.178 -1.378 10.401 1.00 86.69 109 ASP A N 1
ATOM 889 C CA . ASP A 1 109 ? 7.628 -1.578 10.280 1.00 86.69 109 ASP A CA 1
ATOM 890 C C . ASP A 1 109 ? 8.027 -2.032 8.874 1.00 86.69 109 ASP A C 1
ATOM 892 O O . ASP A 1 109 ? 9.009 -1.560 8.292 1.00 86.69 109 ASP A O 1
ATOM 896 N N . LYS A 1 110 ? 7.256 -2.955 8.294 1.00 87.94 110 LYS A N 1
ATOM 897 C CA . LYS A 1 110 ? 7.539 -3.476 6.959 1.00 87.94 110 LYS A CA 1
ATOM 898 C C . LYS A 1 110 ? 7.228 -2.455 5.862 1.00 87.94 110 LYS A C 1
ATOM 900 O O . LYS A 1 110 ? 7.969 -2.377 4.881 1.00 87.94 110 LYS A O 1
ATOM 905 N N . LEU A 1 111 ? 6.183 -1.649 6.033 1.00 89.69 111 LEU A N 1
ATOM 906 C CA . LEU A 1 111 ? 5.883 -0.529 5.145 1.00 89.69 111 LEU A CA 1
ATOM 907 C C . LEU A 1 111 ? 6.972 0.552 5.210 1.00 89.69 111 LEU A C 1
ATOM 909 O O . LEU A 1 111 ? 7.391 1.062 4.171 1.00 89.69 111 LEU A O 1
ATOM 913 N N . ASP A 1 112 ? 7.490 0.847 6.400 1.00 88.50 112 ASP A N 1
ATOM 914 C CA . ASP A 1 112 ? 8.577 1.805 6.614 1.00 88.50 112 ASP A CA 1
ATOM 915 C C . ASP A 1 112 ? 9.869 1.344 5.938 1.00 88.50 112 ASP A C 1
ATOM 917 O O . ASP A 1 112 ? 10.536 2.137 5.266 1.00 88.50 112 ASP A O 1
ATOM 921 N N . GLN A 1 113 ? 10.186 0.050 6.043 1.00 88.31 113 GLN A N 1
ATOM 922 C CA . GLN A 1 113 ? 11.298 -0.563 5.313 1.00 88.31 113 GLN A CA 1
ATOM 923 C C . GLN A 1 113 ? 11.141 -0.386 3.801 1.00 88.31 113 GLN A C 1
ATOM 925 O O . GLN A 1 113 ? 12.079 0.071 3.152 1.00 88.31 113 GLN A O 1
ATOM 930 N N . LEU A 1 114 ? 9.964 -0.691 3.243 1.00 89.25 114 LEU A N 1
ATOM 931 C CA . LEU A 1 114 ? 9.709 -0.533 1.810 1.00 89.25 114 LEU A CA 1
ATOM 932 C C . LEU A 1 114 ? 9.855 0.921 1.360 1.00 89.25 114 LEU A C 1
ATOM 934 O O . LEU A 1 114 ? 10.559 1.192 0.389 1.00 89.25 114 LEU A O 1
ATOM 938 N N . VAL A 1 115 ? 9.234 1.864 2.072 1.00 88.81 115 VAL A N 1
ATOM 939 C CA . VAL A 1 115 ? 9.355 3.298 1.769 1.00 88.81 115 VAL A CA 1
ATOM 940 C C . VAL A 1 115 ? 10.823 3.722 1.802 1.00 88.81 115 VAL A C 1
ATOM 942 O O . VAL A 1 115 ? 11.269 4.420 0.893 1.00 88.81 115 VAL A O 1
ATOM 945 N N . GLY A 1 116 ? 11.592 3.259 2.792 1.00 85.31 116 GLY A N 1
ATOM 946 C CA . GLY A 1 116 ? 13.033 3.490 2.876 1.00 85.31 116 GLY A CA 1
ATOM 947 C C . GLY A 1 116 ? 13.798 2.930 1.674 1.00 85.31 116 GLY A C 1
ATOM 948 O O . GLY A 1 116 ? 14.581 3.654 1.060 1.00 85.31 116 GLY A O 1
ATOM 949 N N . THR A 1 117 ? 13.540 1.678 1.289 1.00 86.94 117 THR A N 1
ATOM 950 C CA . THR A 1 117 ? 14.182 1.018 0.141 1.00 86.94 117 THR A CA 1
ATOM 951 C C . THR A 1 117 ? 13.886 1.739 -1.173 1.00 86.94 117 THR A C 1
ATOM 953 O O . THR A 1 117 ? 14.816 2.040 -1.926 1.00 86.94 117 THR A O 1
ATOM 956 N N . PHE A 1 118 ? 12.620 2.070 -1.440 1.00 84.50 118 PHE A N 1
ATOM 957 C CA . PHE A 1 118 ? 12.223 2.802 -2.646 1.00 84.50 118 PHE A CA 1
ATOM 958 C C . PHE A 1 118 ? 12.776 4.228 -2.658 1.00 84.50 118 PHE A C 1
ATOM 960 O O . PHE A 1 118 ? 13.271 4.679 -3.690 1.00 84.50 118 PHE A O 1
ATOM 967 N N . HIS A 1 119 ? 12.769 4.919 -1.514 1.00 83.94 119 HIS A N 1
ATOM 968 C CA . HIS A 1 119 ? 13.389 6.235 -1.397 1.00 83.94 119 HIS A CA 1
ATOM 969 C C . HIS A 1 119 ? 14.889 6.164 -1.701 1.00 83.94 119 HIS A C 1
ATOM 971 O O . HIS A 1 119 ? 15.393 6.922 -2.520 1.00 83.94 119 HIS A O 1
ATOM 977 N N . SER A 1 120 ? 15.626 5.216 -1.122 1.00 79.94 120 SER A N 1
ATOM 978 C CA . SER A 1 120 ? 17.046 5.066 -1.444 1.00 79.94 120 SER A CA 1
ATOM 979 C C . SER A 1 120 ? 17.277 4.755 -2.921 1.00 79.94 120 SER A C 1
ATOM 981 O O . SER A 1 120 ? 18.212 5.284 -3.502 1.00 79.94 120 SER A O 1
ATOM 983 N N . ALA A 1 121 ? 16.444 3.935 -3.555 1.00 78.38 121 ALA A N 1
ATOM 984 C CA . ALA A 1 121 ? 16.646 3.566 -4.952 1.00 78.38 121 ALA A CA 1
ATOM 985 C C . ALA A 1 121 ? 16.261 4.642 -5.975 1.00 78.38 121 ALA A C 1
ATOM 987 O O . ALA A 1 121 ? 16.867 4.706 -7.039 1.00 78.38 121 ALA A O 1
ATOM 988 N N . LEU A 1 122 ? 15.281 5.492 -5.665 1.00 78.88 122 LEU A N 1
ATOM 989 C CA . LEU A 1 122 ? 14.929 6.632 -6.516 1.00 78.88 122 LEU A CA 1
ATOM 990 C C . LEU A 1 122 ? 15.974 7.756 -6.449 1.00 78.88 122 LEU A C 1
ATOM 992 O O . LEU A 1 122 ? 16.103 8.518 -7.403 1.00 78.88 122 LEU A O 1
ATOM 996 N N . TYR A 1 123 ? 16.707 7.869 -5.335 1.00 71.56 123 TYR A N 1
ATOM 997 C CA . TYR A 1 123 ? 17.605 9.000 -5.070 1.00 71.56 123 TYR A CA 1
ATOM 998 C C . TYR A 1 123 ? 19.105 8.645 -5.051 1.00 71.56 123 TYR A C 1
ATOM 1000 O O . TYR A 1 123 ? 19.931 9.554 -5.117 1.00 71.56 123 TYR A O 1
ATOM 1008 N N . LEU A 1 124 ? 19.484 7.364 -4.972 1.00 59.97 124 LEU A N 1
ATOM 1009 C CA . LEU A 1 124 ? 20.877 6.902 -5.016 1.00 59.97 124 LEU A CA 1
ATOM 1010 C C . LEU A 1 124 ? 21.069 5.992 -6.236 1.00 59.97 124 LEU A C 1
ATOM 1012 O O . LEU A 1 124 ? 20.477 4.918 -6.314 1.00 59.97 124 LEU A O 1
ATOM 1016 N N . GLU A 1 125 ? 21.927 6.406 -7.172 1.00 54.19 125 GLU A N 1
ATOM 1017 C CA . GLU A 1 125 ? 22.161 5.772 -8.487 1.00 54.19 125 GLU A CA 1
ATOM 1018 C C . GLU A 1 125 ? 22.731 4.328 -8.447 1.00 54.19 125 GLU A C 1
ATOM 1020 O O . GLU A 1 125 ? 23.061 3.768 -9.491 1.00 54.19 125 GLU A O 1
ATOM 1025 N N . GLU A 1 126 ? 22.839 3.686 -7.276 1.00 52.94 126 GLU A N 1
ATOM 1026 C CA . GLU A 1 126 ? 23.530 2.395 -7.101 1.00 52.94 126 GLU A CA 1
ATOM 1027 C C . GLU A 1 126 ? 22.653 1.221 -6.626 1.00 52.94 126 GLU A C 1
ATOM 1029 O O . GLU A 1 126 ? 23.135 0.086 -6.559 1.00 52.94 126 GLU A O 1
ATOM 1034 N N . ASN A 1 127 ? 21.364 1.419 -6.338 1.00 55.81 127 ASN A N 1
ATOM 1035 C CA . ASN A 1 127 ? 20.543 0.333 -5.795 1.00 55.81 127 ASN A CA 1
ATOM 1036 C C . ASN A 1 127 ? 19.920 -0.553 -6.883 1.00 55.81 127 ASN A C 1
ATOM 1038 O O . ASN A 1 127 ? 18.979 -0.170 -7.578 1.00 55.81 127 ASN A O 1
ATOM 1042 N N . LYS A 1 128 ? 20.396 -1.801 -6.968 1.00 69.75 128 LYS A N 1
ATOM 1043 C CA . LYS A 1 128 ? 19.675 -2.896 -7.629 1.00 69.75 128 LYS A CA 1
ATOM 1044 C C . LYS A 1 128 ? 18.501 -3.316 -6.744 1.00 69.75 128 LYS A C 1
ATOM 1046 O O . LYS A 1 128 ? 18.673 -4.155 -5.866 1.00 69.75 128 LYS A O 1
ATOM 1051 N N . ILE A 1 129 ? 17.326 -2.725 -6.959 1.00 80.31 129 ILE A N 1
ATOM 1052 C CA . ILE A 1 129 ? 16.093 -3.266 -6.377 1.00 80.31 129 ILE A CA 1
ATOM 1053 C C . ILE A 1 129 ? 15.780 -4.598 -7.062 1.00 80.31 129 ILE A C 1
ATOM 1055 O O . ILE A 1 129 ? 15.707 -4.664 -8.290 1.00 80.31 129 ILE A O 1
ATOM 1059 N N . ASP A 1 130 ? 15.544 -5.638 -6.265 1.00 86.31 130 ASP A N 1
ATOM 1060 C CA . ASP A 1 130 ? 14.834 -6.825 -6.731 1.00 86.31 130 ASP A CA 1
ATOM 1061 C C . ASP A 1 130 ? 13.328 -6.523 -6.749 1.00 86.31 130 ASP A C 1
ATOM 1063 O O . ASP A 1 130 ? 12.641 -6.577 -5.730 1.00 86.31 130 ASP A O 1
ATOM 1067 N N . PHE A 1 131 ? 12.822 -6.108 -7.912 1.00 87.06 131 PHE A N 1
ATOM 1068 C CA . PHE A 1 131 ? 11.424 -5.700 -8.051 1.00 87.06 131 PHE A CA 1
ATOM 1069 C C . PHE A 1 131 ? 10.440 -6.855 -7.843 1.00 87.06 131 PHE A C 1
ATOM 1071 O O . PHE A 1 131 ? 9.315 -6.601 -7.414 1.00 87.06 131 PHE A O 1
ATOM 1078 N N . GLU A 1 132 ? 10.850 -8.100 -8.097 1.00 87.56 132 GLU A N 1
ATOM 1079 C CA . GLU A 1 132 ? 9.998 -9.268 -7.866 1.00 87.56 132 GLU A CA 1
ATOM 1080 C C . GLU A 1 132 ? 9.870 -9.543 -6.365 1.00 87.56 132 GLU A C 1
ATOM 1082 O O . GLU A 1 132 ? 8.764 -9.742 -5.857 1.00 87.56 132 GLU A O 1
ATOM 1087 N N . GLU A 1 133 ? 10.983 -9.464 -5.630 1.00 87.81 133 GLU A N 1
ATOM 1088 C CA . GLU A 1 133 ? 10.964 -9.553 -4.168 1.00 87.81 133 GLU A CA 1
ATOM 1089 C C . GLU A 1 133 ? 10.115 -8.428 -3.554 1.00 87.81 133 GLU A C 1
ATOM 1091 O O . GLU A 1 133 ? 9.271 -8.685 -2.692 1.00 87.81 133 GLU A O 1
ATOM 1096 N N . MET A 1 134 ? 10.274 -7.186 -4.027 1.00 89.50 134 MET A N 1
ATOM 1097 C CA . MET A 1 134 ? 9.465 -6.061 -3.542 1.00 89.50 134 MET A CA 1
ATOM 1098 C C . MET A 1 134 ? 7.976 -6.250 -3.843 1.00 89.50 134 MET A C 1
ATOM 1100 O O . MET A 1 134 ? 7.149 -5.974 -2.972 1.00 89.50 134 MET A O 1
ATOM 1104 N N . ALA A 1 135 ? 7.622 -6.753 -5.030 1.00 90.31 135 ALA A N 1
ATOM 1105 C CA . ALA A 1 135 ? 6.238 -7.073 -5.370 1.00 90.31 135 ALA A CA 1
ATOM 1106 C C . ALA A 1 135 ? 5.652 -8.116 -4.407 1.00 90.31 135 ALA A C 1
ATOM 1108 O O . ALA A 1 135 ? 4.567 -7.908 -3.865 1.00 90.31 135 ALA A O 1
ATOM 1109 N N . TYR A 1 136 ? 6.394 -9.193 -4.129 1.00 89.44 136 TYR A N 1
ATOM 1110 C CA . TYR A 1 136 ? 5.975 -10.237 -3.191 1.00 89.44 136 TYR A CA 1
ATOM 1111 C C . TYR A 1 136 ? 5.756 -9.696 -1.772 1.00 89.44 136 TYR A C 1
ATOM 1113 O O . TYR A 1 136 ? 4.752 -10.002 -1.127 1.00 89.44 136 TYR A O 1
ATOM 1121 N N . ILE A 1 137 ? 6.674 -8.859 -1.281 1.00 88.69 137 ILE A N 1
ATOM 1122 C CA . ILE A 1 137 ? 6.552 -8.240 0.044 1.00 88.69 137 ILE A CA 1
ATOM 1123 C C . ILE A 1 137 ? 5.303 -7.353 0.117 1.00 88.69 137 ILE A C 1
ATOM 1125 O O . ILE A 1 137 ? 4.553 -7.429 1.091 1.00 88.69 137 ILE A O 1
ATOM 1129 N N . ILE A 1 138 ? 5.080 -6.511 -0.893 1.00 91.75 138 ILE A N 1
ATOM 1130 C CA . ILE A 1 138 ? 3.940 -5.589 -0.945 1.00 91.75 138 ILE A CA 1
ATOM 1131 C C . ILE A 1 138 ? 2.611 -6.352 -0.981 1.00 91.75 138 ILE A C 1
ATOM 1133 O O . ILE A 1 138 ? 1.660 -5.967 -0.299 1.00 91.75 138 ILE A O 1
ATOM 1137 N N . GLU A 1 139 ? 2.536 -7.455 -1.719 1.00 89.00 139 GLU A N 1
ATOM 1138 C CA . GLU A 1 139 ? 1.346 -8.307 -1.718 1.00 89.00 139 GLU A CA 1
ATOM 1139 C C . GLU A 1 139 ? 1.110 -8.987 -0.375 1.00 89.00 139 GLU A C 1
ATOM 1141 O O . GLU A 1 139 ? -0.025 -9.020 0.100 1.00 89.00 139 GLU A O 1
ATOM 1146 N N . GLY A 1 140 ? 2.172 -9.466 0.276 1.00 86.31 140 GLY A N 1
ATOM 1147 C CA . GLY A 1 140 ? 2.080 -9.989 1.636 1.00 86.31 140 GLY A CA 1
ATOM 1148 C C . GLY A 1 140 ? 1.528 -8.948 2.616 1.00 86.31 140 GLY A C 1
ATOM 1149 O O . GLY A 1 140 ? 0.726 -9.285 3.489 1.00 86.31 140 GLY A O 1
ATOM 1150 N N . LEU A 1 141 ? 1.891 -7.671 2.447 1.00 89.19 141 LEU A N 1
ATOM 1151 C CA . LEU A 1 141 ? 1.309 -6.579 3.231 1.00 89.19 141 LEU A CA 1
ATOM 1152 C C . LEU A 1 141 ? -0.166 -6.367 2.930 1.00 89.19 141 LEU A C 1
ATOM 1154 O O . LEU A 1 141 ? -0.953 -6.278 3.868 1.00 89.19 141 LEU A O 1
ATOM 1158 N N . SER A 1 142 ? -0.543 -6.328 1.652 1.00 90.88 142 SER A N 1
ATOM 1159 C CA . SER A 1 142 ? -1.942 -6.211 1.231 1.00 90.88 142 SER A CA 1
ATOM 1160 C C . SER A 1 142 ? -2.809 -7.290 1.899 1.00 90.88 142 SER A C 1
ATOM 1162 O O . SER A 1 142 ? -3.756 -6.959 2.611 1.00 90.88 142 SER A O 1
ATOM 1164 N N . GLN A 1 143 ? -2.397 -8.559 1.817 1.00 87.88 143 GLN A N 1
ATOM 1165 C CA . GLN A 1 143 ? -3.093 -9.690 2.450 1.00 87.88 143 GLN A CA 1
ATOM 1166 C C . GLN A 1 143 ? -3.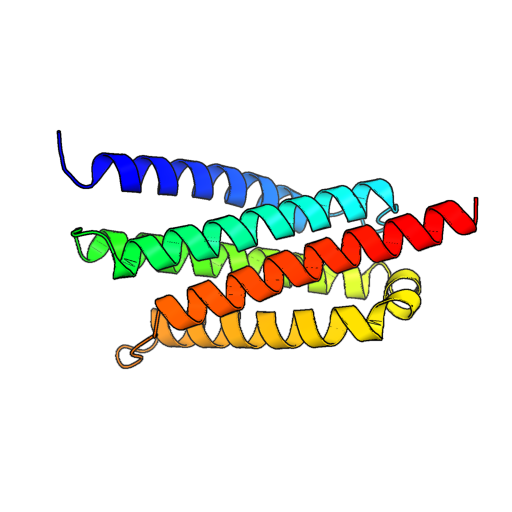140 -9.586 3.978 1.00 87.88 143 GLN A C 1
ATOM 1168 O O . GLN A 1 143 ? -4.137 -9.926 4.612 1.00 87.88 143 GLN A O 1
ATOM 1173 N N . THR A 1 144 ? -2.061 -9.114 4.602 1.00 86.88 144 THR A N 1
ATOM 1174 C CA . THR A 1 144 ? -2.023 -8.957 6.061 1.00 86.88 144 THR A CA 1
ATOM 1175 C C . THR A 1 144 ? -3.009 -7.878 6.520 1.00 86.88 144 THR A C 1
ATOM 1177 O O . THR A 1 144 ? -3.681 -8.053 7.538 1.00 86.88 144 THR A O 1
ATOM 1180 N N . VAL A 1 145 ? -3.155 -6.790 5.757 1.00 86.19 145 VAL A N 1
ATOM 1181 C CA . VAL A 1 145 ? -4.155 -5.748 6.031 1.00 86.19 145 VAL A CA 1
ATOM 1182 C C . VAL A 1 145 ? -5.576 -6.279 5.797 1.00 86.19 145 VAL A C 1
ATOM 1184 O O . VAL A 1 145 ? -6.455 -5.992 6.605 1.00 86.19 145 VAL A O 1
ATOM 1187 N N . GLU A 1 146 ? -5.816 -7.104 4.775 1.00 87.44 146 GLU A N 1
ATOM 1188 C CA . GLU A 1 146 ? -7.115 -7.777 4.579 1.00 87.44 146 GLU A CA 1
ATOM 1189 C C . GLU A 1 146 ? -7.496 -8.644 5.783 1.00 87.44 146 GLU A C 1
ATOM 1191 O O . GLU A 1 146 ? -8.592 -8.510 6.335 1.00 87.44 146 GLU A O 1
ATOM 1196 N N . ILE A 1 147 ? -6.569 -9.487 6.246 1.00 84.75 147 ILE A N 1
ATOM 1197 C CA . ILE A 1 147 ? -6.767 -10.344 7.422 1.00 84.75 147 ILE A CA 1
ATOM 1198 C C . ILE A 1 147 ? -7.046 -9.496 8.666 1.00 84.75 147 ILE A C 1
ATOM 1200 O O . ILE A 1 147 ? -7.903 -9.855 9.478 1.00 84.75 147 ILE A O 1
ATOM 1204 N N . LEU A 1 148 ? -6.355 -8.363 8.814 1.00 83.56 148 LEU A N 1
ATOM 1205 C CA . LEU A 1 148 ? -6.601 -7.416 9.895 1.00 83.56 148 LEU A CA 1
ATOM 1206 C C . LEU A 1 148 ? -8.033 -6.865 9.829 1.00 83.56 148 LEU A C 1
ATOM 1208 O O . LEU A 1 148 ? -8.747 -6.941 10.828 1.00 83.56 148 LEU A O 1
ATOM 1212 N N . ILE A 1 149 ? -8.483 -6.376 8.668 1.00 83.38 149 ILE A N 1
ATOM 1213 C CA . ILE A 1 149 ? -9.855 -5.873 8.469 1.00 83.38 149 ILE A CA 1
ATOM 1214 C C . ILE A 1 149 ? -10.883 -6.951 8.837 1.00 83.38 149 ILE A C 1
ATOM 1216 O O . ILE A 1 149 ? -11.837 -6.671 9.567 1.00 83.38 149 ILE A O 1
ATOM 1220 N N . GLU A 1 150 ? -10.701 -8.187 8.368 1.00 83.25 150 GLU A N 1
ATOM 1221 C CA . GLU A 1 150 ? -11.590 -9.302 8.713 1.00 83.25 150 GLU A CA 1
ATOM 1222 C C . GLU A 1 150 ? -11.587 -9.622 10.210 1.00 83.25 150 GLU A C 1
ATOM 1224 O O . GLU A 1 150 ? -12.637 -9.917 10.790 1.00 83.25 150 GLU A O 1
ATOM 1229 N N . GLY A 1 151 ? -10.408 -9.605 10.832 1.00 78.25 151 GLY A N 1
ATOM 1230 C CA . GLY A 1 151 ? -10.234 -9.855 12.256 1.00 78.25 151 GLY A CA 1
ATOM 1231 C C . GLY A 1 151 ? -10.987 -8.834 13.098 1.00 78.25 151 GLY A C 1
ATOM 1232 O O . GLY A 1 151 ? -11.700 -9.217 14.025 1.00 78.25 151 GLY A O 1
ATOM 1233 N N . ILE A 1 152 ? -10.895 -7.556 12.731 1.00 76.44 152 ILE A N 1
ATOM 1234 C CA . ILE A 1 152 ? -11.576 -6.479 13.445 1.00 76.44 152 ILE A CA 1
ATOM 1235 C C . ILE A 1 152 ? -13.099 -6.594 13.290 1.00 76.44 152 ILE A C 1
ATOM 1237 O O . ILE A 1 152 ? -13.807 -6.575 14.296 1.00 76.44 152 ILE A O 1
ATOM 1241 N N . LYS A 1 153 ? -13.610 -6.808 12.069 1.00 77.25 153 LYS A N 1
ATOM 1242 C CA . LYS A 1 153 ? -15.056 -6.996 11.827 1.00 77.25 153 LYS A CA 1
ATOM 1243 C C . LYS A 1 153 ? -15.640 -8.124 12.689 1.00 77.25 153 LYS A C 1
ATOM 1245 O O . LYS A 1 153 ? -16.668 -7.950 13.332 1.00 77.25 153 LYS A O 1
ATOM 1250 N N . LYS A 1 154 ? -14.928 -9.254 12.797 1.00 75.38 154 LYS A N 1
ATO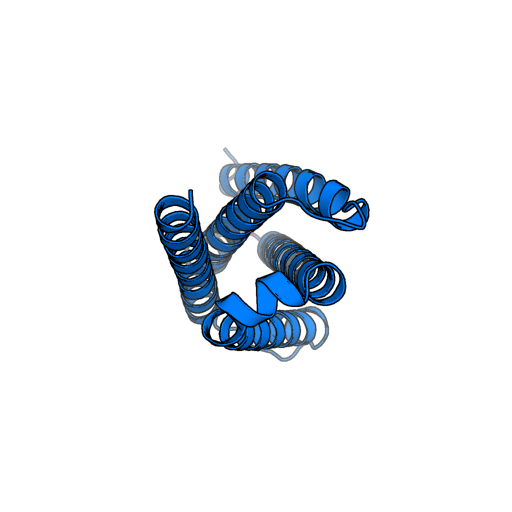M 1251 C CA . LYS A 1 154 ? -15.327 -10.395 13.648 1.00 75.38 154 LYS A CA 1
ATOM 1252 C C . LYS A 1 154 ? -15.352 -10.074 15.147 1.00 75.38 154 LYS A C 1
ATOM 1254 O O . LYS A 1 154 ? -16.011 -10.798 15.895 1.00 75.38 154 LYS A O 1
ATOM 1259 N N . ILE A 1 155 ? -14.584 -9.086 15.606 1.00 68.88 155 ILE A N 1
ATOM 1260 C CA . ILE A 1 155 ? -14.591 -8.630 17.002 1.00 68.88 155 ILE A CA 1
ATOM 1261 C C . ILE A 1 155 ? -15.794 -7.713 17.236 1.00 68.88 155 ILE A C 1
ATOM 1263 O O . ILE A 1 155 ? -16.518 -7.926 18.206 1.00 68.88 155 ILE A O 1
ATOM 1267 N N . GLU A 1 156 ? -16.047 -6.756 16.341 1.00 66.81 156 GLU A N 1
ATOM 1268 C CA . GLU A 1 156 ? -17.211 -5.862 16.435 1.00 66.81 156 GLU A CA 1
ATOM 1269 C C . GLU A 1 156 ? -18.538 -6.633 16.410 1.00 66.81 156 GLU A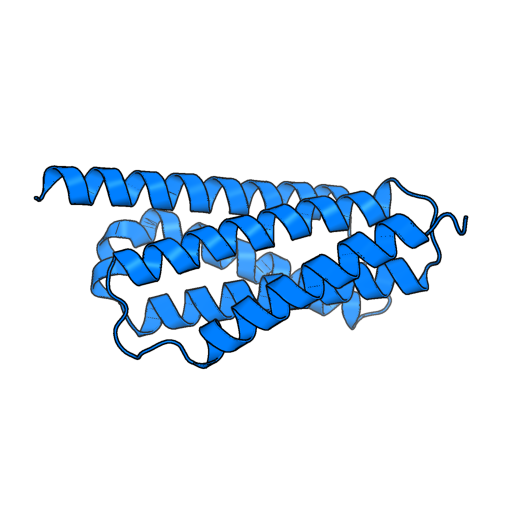 C 1
ATOM 1271 O O . GLU A 1 156 ? -19.383 -6.411 17.277 1.00 66.81 156 GLU A O 1
ATOM 1276 N N . ASP A 1 157 ? -18.675 -7.618 15.516 1.00 61.88 157 ASP A N 1
ATOM 1277 C CA . ASP A 1 157 ? -19.868 -8.475 15.398 1.00 61.88 157 ASP A CA 1
ATOM 1278 C C . ASP A 1 157 ? -20.160 -9.316 16.658 1.00 61.88 157 ASP A C 1
ATOM 1280 O O . ASP A 1 157 ? -21.246 -9.875 16.795 1.00 61.88 157 ASP A O 1
ATOM 1284 N N . LYS A 1 158 ? -19.190 -9.466 17.569 1.00 55.44 158 LYS A N 1
ATOM 1285 C CA . LYS A 1 158 ? -19.359 -10.198 18.839 1.00 55.44 158 LYS A CA 1
ATOM 1286 C C . LYS A 1 158 ? -19.689 -9.295 20.025 1.00 55.44 158 LYS A C 1
ATOM 1288 O O . LYS A 1 158 ? -20.026 -9.815 21.090 1.00 55.44 158 LYS A O 1
ATOM 1293 N N . ILE A 1 159 ? -19.498 -7.986 19.879 1.00 50.84 159 ILE A N 1
ATOM 1294 C CA . ILE A 1 159 ? -19.698 -6.988 20.938 1.00 50.84 159 ILE A CA 1
ATOM 1295 C C . ILE A 1 159 ? -21.063 -6.290 20.783 1.00 50.84 159 ILE A C 1
ATOM 1297 O O . ILE A 1 159 ? -21.605 -5.811 21.782 1.00 50.84 159 ILE A O 1
ATOM 1301 N N . LEU A 1 160 ? -21.619 -6.261 19.565 1.00 44.09 160 LEU A N 1
ATOM 1302 C CA . LEU A 1 160 ? -22.977 -5.797 19.236 1.00 44.09 160 LEU A CA 1
ATOM 1303 C C . LEU A 1 160 ? -24.026 -6.912 19.367 1.00 44.09 160 LEU A C 1
ATOM 1305 O O . LEU A 1 160 ? -25.176 -6.567 19.729 1.00 44.09 160 LEU A O 1
#